Protein AF-A0A2N0QRQ6-F1 (afdb_monomer_lite)

Sequence (180 aa):
KDDFPVFESTAIAIYLCENYDPEEKLLPKNDPKLRSQVIQWVIFEASGIGPAQGQSNFYCRFNSEKIPFAINKCANEIKRLYGVLNKSLEGKEYLVGNKFTLADAMSYPMVRGHFFSGVESIDEFPNLKAWIERIDARPATQKGLNVPVPDKMKEYRENPEKLEEFEKLMQSYFKDRLKI

InterPro domains:
  IPR004046 Glutathione S-transferase, C-terminal [PF00043] (73-139)
  IPR010987 Glutathione S-transferase, C-terminal-like [PS50405] (31-156)
  IPR036282 Glutathione S-transferase, C-terminal domain superfamily [SSF47616] (15-147)
  IPR040079 Glutathione transferase family [SFLDS00019] (2-138)

pLDDT: mean 94.55, std 5.72, range [53.5, 98.69]

Organism: NCBI:txid588596

Structure (mmCIF, N/CA/C/O backbone):
data_AF-A0A2N0QRQ6-F1
#
_entry.id   AF-A0A2N0QRQ6-F1
#
loop_
_atom_site.group_PDB
_atom_site.id
_atom_site.type_symbol
_atom_site.label_atom_id
_atom_site.label_alt_id
_atom_site.label_comp_id
_atom_site.label_asym_id
_atom_site.label_entity_id
_atom_site.label_seq_id
_atom_site.pdbx_PDB_ins_code
_atom_site.Cartn_x
_atom_site.Cartn_y
_atom_site.Cartn_z
_atom_site.occupancy
_atom_site.B_iso_or_equiv
_atom_site.auth_seq_id
_atom_site.auth_comp_id
_atom_site.auth_asym_id
_atom_site.auth_atom_id
_atom_site.pdbx_PDB_model_num
ATOM 1 N N . LYS A 1 1 ? -31.622 -3.097 1.507 1.00 53.50 1 LYS A N 1
ATOM 2 C CA . LYS A 1 1 ? -30.323 -3.071 0.800 1.00 53.50 1 LYS A CA 1
ATOM 3 C C . LYS A 1 1 ? -30.498 -2.006 -0.252 1.00 53.50 1 LYS A C 1
ATOM 5 O O . LYS A 1 1 ? -31.227 -2.260 -1.198 1.00 53.50 1 LYS A O 1
ATOM 10 N N . ASP A 1 2 ? -29.973 -0.820 0.005 1.00 76.50 2 ASP A N 1
ATOM 11 C CA . ASP A 1 2 ? -30.012 0.263 -0.969 1.00 76.50 2 ASP A CA 1
ATOM 12 C C . ASP A 1 2 ? -28.854 0.046 -1.944 1.00 76.50 2 ASP A C 1
ATOM 14 O O . ASP A 1 2 ? -27.766 -0.359 -1.520 1.00 76.50 2 ASP A O 1
ATOM 18 N N . ASP A 1 3 ? -29.090 0.272 -3.235 1.00 86.62 3 ASP A N 1
ATOM 19 C CA . ASP A 1 3 ? -28.066 0.204 -4.281 1.00 86.62 3 ASP A CA 1
ATOM 20 C C . ASP A 1 3 ? -27.135 1.424 -4.170 1.00 86.62 3 ASP A C 1
ATOM 22 O O . ASP A 1 3 ? -27.133 2.304 -5.026 1.00 86.62 3 ASP A O 1
ATOM 26 N N . PHE A 1 4 ? -26.382 1.520 -3.069 1.00 93.44 4 PHE A N 1
ATOM 27 C CA . PHE A 1 4 ? -25.436 2.604 -2.811 1.00 93.44 4 PHE A CA 1
ATOM 28 C C . PHE A 1 4 ? -24.054 2.255 -3.391 1.00 93.44 4 PHE A C 1
ATOM 30 O O . PHE A 1 4 ? -23.344 1.425 -2.812 1.00 93.44 4 PHE A O 1
ATOM 37 N N . PRO A 1 5 ? -23.646 2.850 -4.528 1.00 94.88 5 PRO A N 1
ATOM 38 C CA . PRO A 1 5 ? -22.330 2.604 -5.100 1.00 94.88 5 PRO A CA 1
ATOM 39 C C . PRO A 1 5 ? -21.240 3.320 -4.296 1.00 94.88 5 PRO A C 1
ATOM 41 O O . PRO A 1 5 ? -21.349 4.509 -3.998 1.00 94.88 5 PRO A O 1
ATOM 44 N N . VAL A 1 6 ? -20.145 2.610 -4.014 1.00 96.56 6 VAL A N 1
ATOM 45 C CA . VAL A 1 6 ? -18.931 3.170 -3.401 1.00 96.56 6 VAL A CA 1
ATOM 46 C C . VAL A 1 6 ? -17.757 2.921 -4.343 1.00 96.56 6 VAL A C 1
ATOM 48 O O . VAL A 1 6 ? -17.533 1.791 -4.773 1.00 96.56 6 VAL A O 1
ATOM 51 N N . PHE A 1 7 ? -17.020 3.977 -4.675 1.00 97.31 7 PHE A N 1
ATOM 52 C CA . PHE A 1 7 ? -15.819 3.944 -5.515 1.00 97.31 7 PHE A CA 1
ATOM 53 C C . PHE A 1 7 ? -14.659 4.621 -4.774 1.00 97.31 7 PHE A C 1
ATOM 55 O O . PHE A 1 7 ? -14.904 5.248 -3.750 1.00 97.31 7 PHE A O 1
ATOM 62 N N . GLU A 1 8 ? -13.434 4.499 -5.297 1.00 97.00 8 GLU A N 1
ATOM 63 C CA . GLU A 1 8 ? -12.152 4.753 -4.606 1.00 97.00 8 GLU A CA 1
ATOM 64 C C . GLU A 1 8 ? -11.815 3.702 -3.543 1.00 97.00 8 GLU A C 1
ATOM 66 O O . GLU A 1 8 ? -12.599 3.436 -2.632 1.00 97.00 8 GLU A O 1
ATOM 71 N N . SER A 1 9 ? -10.618 3.114 -3.633 1.00 95.81 9 SER A N 1
ATOM 72 C CA . SER A 1 9 ? -10.169 2.041 -2.730 1.00 95.81 9 SER A CA 1
ATOM 73 C C . SER A 1 9 ? -10.240 2.468 -1.262 1.00 95.81 9 SER A C 1
ATOM 75 O O . SER A 1 9 ? -10.778 1.740 -0.428 1.0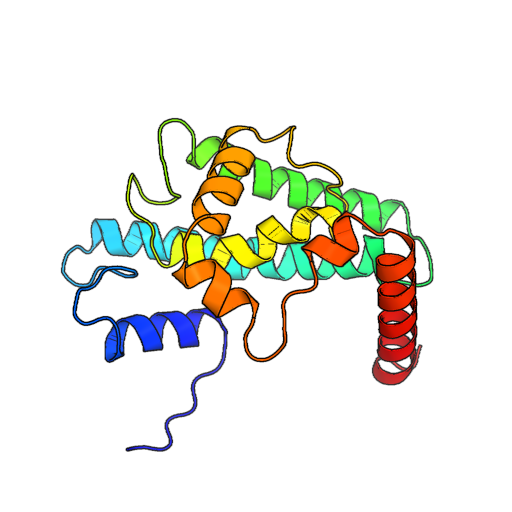0 95.81 9 SER A O 1
ATOM 77 N N . THR A 1 10 ? -9.785 3.685 -0.963 1.00 96.50 10 THR A N 1
ATOM 78 C CA . THR A 1 10 ? -9.834 4.285 0.374 1.00 96.50 10 THR A CA 1
ATOM 79 C C . THR A 1 10 ? -11.261 4.467 0.883 1.00 96.50 10 THR A C 1
ATOM 81 O O . THR A 1 10 ? -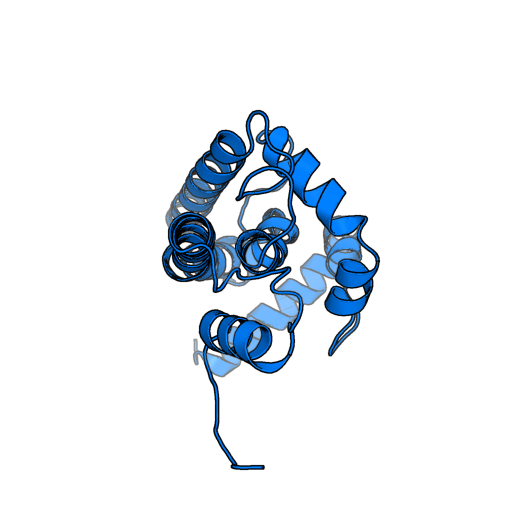11.553 4.115 2.025 1.00 96.50 10 THR A O 1
ATOM 84 N N . ALA A 1 11 ? -12.172 4.984 0.056 1.00 97.75 11 ALA A N 1
ATOM 85 C CA . ALA A 1 11 ? -13.555 5.196 0.473 1.00 97.75 11 ALA A CA 1
ATOM 86 C C . ALA A 1 11 ? -14.298 3.865 0.655 1.00 97.75 11 ALA A C 1
ATOM 88 O O . ALA A 1 11 ? -15.022 3.706 1.638 1.00 97.75 11 ALA A O 1
ATOM 89 N N . ILE A 1 12 ? -14.056 2.880 -0.218 1.00 97.88 12 ILE A N 1
ATOM 90 C CA . ILE A 1 12 ? -14.550 1.506 -0.054 1.00 97.88 12 ILE A CA 1
ATOM 91 C C . ILE A 1 12 ? -14.047 0.920 1.267 1.00 97.88 12 ILE A C 1
ATOM 93 O O . ILE A 1 12 ? -14.837 0.378 2.037 1.00 97.88 12 ILE A O 1
ATOM 97 N N . ALA A 1 13 ? -12.755 1.042 1.567 1.00 97.44 13 ALA A N 1
ATOM 98 C CA . ALA A 1 13 ? -12.185 0.455 2.772 1.00 97.44 13 ALA A CA 1
ATOM 99 C C . ALA A 1 13 ? -12.693 1.134 4.057 1.00 97.44 13 ALA A C 1
ATOM 101 O O . ALA A 1 13 ? -13.001 0.443 5.030 1.00 97.44 13 ALA A O 1
ATOM 102 N N . ILE A 1 14 ? -12.868 2.462 4.050 1.00 97.38 14 ILE A N 1
ATOM 103 C CA . ILE A 1 14 ? -13.522 3.193 5.148 1.00 97.38 14 ILE A CA 1
ATOM 104 C C . ILE A 1 14 ? -14.974 2.733 5.302 1.00 97.38 14 ILE A C 1
ATOM 106 O O . ILE A 1 14 ? -15.379 2.391 6.412 1.00 97.38 14 ILE A O 1
ATOM 110 N N . TYR A 1 15 ? -15.736 2.644 4.208 1.00 96.81 15 TYR A N 1
ATOM 111 C CA . TYR A 1 15 ? -17.117 2.160 4.231 1.00 96.81 15 TYR A CA 1
ATOM 112 C C . TYR A 1 15 ? -17.210 0.744 4.813 1.00 96.81 15 TYR A C 1
ATOM 114 O O . TYR A 1 15 ? -18.082 0.462 5.638 1.00 96.81 15 TYR A O 1
ATOM 122 N N . LEU A 1 16 ? -16.283 -0.142 4.435 1.00 96.69 16 LEU A N 1
ATOM 123 C CA . LEU A 1 16 ? -16.210 -1.493 4.979 1.00 96.69 16 LEU A CA 1
ATOM 124 C C . LEU A 1 16 ? -15.916 -1.490 6.481 1.00 96.69 16 LEU A C 1
ATOM 126 O O . LEU A 1 16 ? -16.590 -2.202 7.221 1.00 96.69 16 LEU A O 1
ATOM 130 N N . CYS A 1 17 ? -14.981 -0.661 6.950 1.00 97.19 17 CYS A N 1
ATOM 131 C CA . CYS A 1 17 ? -14.720 -0.522 8.384 1.00 97.19 17 CYS A CA 1
ATOM 132 C C . CYS A 1 17 ? -15.952 0.015 9.130 1.00 97.19 17 CYS A C 1
ATOM 134 O O . CYS A 1 17 ? -16.288 -0.442 10.219 1.00 97.19 17 CYS A O 1
ATOM 136 N N . GLU A 1 18 ? -16.665 0.976 8.546 1.00 95.00 18 GLU A N 1
ATOM 137 C CA . GLU A 1 18 ? -17.810 1.599 9.205 1.00 95.00 18 GLU A CA 1
ATOM 138 C C . GLU A 1 18 ? -19.021 0.673 9.322 1.00 95.00 18 GLU A C 1
ATOM 140 O O . GLU A 1 18 ? -19.754 0.786 10.308 1.00 95.00 18 GLU A O 1
ATOM 145 N N . ASN A 1 19 ? -19.194 -0.258 8.383 1.00 94.88 19 ASN A N 1
ATOM 146 C CA . ASN A 1 19 ? -20.382 -1.109 8.298 1.00 94.88 19 ASN A CA 1
ATOM 147 C C . ASN A 1 19 ? -20.135 -2.579 8.675 1.00 94.88 19 ASN A C 1
ATOM 149 O O . ASN A 1 19 ? -21.082 -3.270 9.045 1.00 94.88 19 ASN A O 1
ATOM 153 N N . TYR A 1 20 ? -18.893 -3.067 8.586 1.00 95.12 20 TYR A N 1
ATOM 154 C CA . TYR A 1 20 ? -18.573 -4.497 8.703 1.00 95.12 20 TYR A CA 1
ATOM 155 C C . TYR A 1 20 ? -17.396 -4.812 9.643 1.00 95.12 20 TYR A C 1
ATOM 157 O O . TYR A 1 20 ? -17.059 -5.984 9.802 1.00 95.12 20 TYR A O 1
ATOM 165 N N . ASP A 1 21 ? -16.805 -3.813 10.307 1.00 94.44 21 ASP A N 1
ATOM 166 C CA . ASP A 1 21 ? -15.828 -3.995 11.395 1.00 94.44 21 ASP A CA 1
ATOM 167 C C . ASP A 1 21 ? -16.421 -3.511 12.735 1.00 94.44 21 ASP A C 1
ATOM 169 O O . ASP A 1 21 ? -16.059 -2.443 13.235 1.00 94.44 21 ASP A O 1
ATOM 173 N N . PRO A 1 22 ? -17.377 -4.257 13.328 1.00 93.94 22 PRO A N 1
ATOM 174 C CA . PRO A 1 22 ? -18.059 -3.839 14.557 1.00 93.94 22 PRO A CA 1
ATOM 175 C C . PRO A 1 22 ? -17.126 -3.768 15.774 1.00 93.94 22 PRO A C 1
ATOM 177 O O . PRO A 1 22 ? -17.467 -3.134 16.767 1.00 93.94 22 PRO A O 1
ATOM 180 N N . GLU A 1 23 ? -15.962 -4.417 15.707 1.00 93.62 23 GLU A N 1
ATOM 181 C CA . GLU A 1 23 ? -14.942 -4.386 16.758 1.00 93.62 23 GLU A CA 1
ATOM 182 C C . GLU A 1 23 ? -13.983 -3.191 16.619 1.00 93.62 23 GLU A C 1
ATOM 184 O O . GLU A 1 23 ? -13.088 -3.033 17.449 1.00 93.62 23 GLU A O 1
ATOM 189 N N . GLU A 1 24 ? -14.153 -2.361 15.581 1.00 93.94 24 GLU A N 1
ATOM 190 C CA . GLU A 1 24 ? -13.341 -1.168 15.309 1.00 93.94 24 GLU A CA 1
ATOM 191 C C . GLU A 1 24 ? -11.828 -1.464 15.271 1.00 93.94 24 GLU A C 1
ATOM 193 O O . GLU A 1 24 ? -10.997 -0.648 15.687 1.00 93.94 24 GLU A O 1
ATOM 198 N N . LYS A 1 25 ? -11.454 -2.653 14.778 1.00 93.31 25 LYS A N 1
ATOM 199 C CA . LYS A 1 25 ? -10.065 -3.133 14.738 1.00 93.31 25 LYS A CA 1
ATOM 200 C C . LYS A 1 25 ? -9.207 -2.331 13.769 1.00 93.31 25 LYS A C 1
ATOM 202 O O . LYS A 1 25 ? -8.030 -2.107 14.048 1.00 93.31 25 LYS A O 1
ATOM 207 N N . LEU A 1 26 ? -9.768 -1.941 12.627 1.00 96.88 26 LEU A N 1
ATOM 208 C CA . LEU A 1 26 ? -9.029 -1.313 11.533 1.00 96.88 26 LEU A CA 1
ATOM 209 C C . LEU A 1 26 ? -9.149 0.210 11.533 1.00 96.88 26 LEU A C 1
ATOM 211 O O . LEU A 1 26 ? -8.186 0.893 11.182 1.00 96.88 26 LEU A O 1
ATOM 215 N N . LEU A 1 27 ? -10.301 0.745 11.935 1.00 97.00 27 LEU A N 1
ATOM 216 C CA . LEU A 1 27 ? -10.549 2.183 11.984 1.00 97.00 27 LEU A CA 1
ATOM 217 C C . LEU A 1 27 ? -11.376 2.542 13.232 1.00 97.00 27 LEU A C 1
ATOM 219 O O . LEU A 1 27 ? -12.607 2.479 13.187 1.00 97.00 27 LEU A O 1
ATOM 223 N N . PRO A 1 28 ? -10.718 2.956 14.331 1.00 94.12 28 PRO A N 1
ATOM 224 C CA . PRO A 1 28 ? -11.389 3.354 15.567 1.00 94.12 28 PRO A CA 1
ATOM 225 C C . PRO A 1 28 ? -12.418 4.466 15.335 1.00 94.12 28 PRO A C 1
ATOM 227 O O . PRO A 1 28 ? -12.150 5.423 14.599 1.00 94.12 28 PRO A O 1
ATOM 230 N N . LYS A 1 29 ? -13.599 4.369 15.954 1.00 90.38 29 LYS A N 1
ATOM 231 C CA . LYS A 1 29 ? -14.633 5.422 15.891 1.00 90.38 29 LYS A CA 1
ATOM 232 C C . LYS A 1 29 ? -14.672 6.238 17.176 1.00 90.38 29 LYS A C 1
ATOM 234 O O . LYS A 1 29 ? -14.785 7.459 17.115 1.00 90.38 29 LYS A O 1
ATOM 239 N N . ASN A 1 30 ? -14.507 5.576 18.320 1.00 90.19 30 ASN A N 1
ATOM 240 C CA . ASN A 1 30 ? -14.653 6.198 19.641 1.00 90.19 30 ASN A CA 1
ATOM 241 C C . ASN A 1 30 ? -13.361 6.826 20.203 1.00 90.19 30 ASN A C 1
ATOM 243 O O . ASN A 1 30 ? -13.368 7.360 21.308 1.00 90.19 30 ASN A O 1
ATOM 247 N N . ASP A 1 31 ? -12.265 6.812 19.438 1.00 94.31 31 ASP A N 1
ATOM 248 C CA . ASP A 1 31 ? -11.026 7.539 19.744 1.00 94.31 31 ASP A CA 1
ATOM 249 C C . ASP A 1 31 ? -10.669 8.478 18.575 1.00 94.31 31 ASP A C 1
ATOM 251 O O . ASP A 1 31 ? -10.041 8.050 17.599 1.00 94.31 31 ASP A O 1
ATOM 255 N N . PRO A 1 32 ? -11.052 9.768 18.643 1.00 95.25 32 PRO A N 1
ATOM 256 C CA . PRO A 1 32 ? -10.824 10.715 17.553 1.00 95.25 32 PRO A CA 1
ATOM 257 C C . PRO A 1 32 ? -9.345 10.944 17.219 1.00 95.25 32 PRO A C 1
ATOM 259 O O . PRO A 1 32 ? -9.009 11.214 16.063 1.00 95.25 32 PRO A O 1
ATOM 262 N N . LYS A 1 33 ? -8.444 10.843 18.207 1.00 96.88 33 LYS A N 1
ATOM 263 C CA . LYS A 1 33 ? -7.007 11.064 17.987 1.00 96.88 33 LYS A CA 1
ATOM 264 C C . LYS A 1 33 ? -6.403 9.881 17.249 1.00 96.88 33 LYS A C 1
ATOM 266 O O . LYS A 1 33 ? -5.721 10.081 16.244 1.00 96.88 33 LYS A O 1
ATOM 271 N N . LEU A 1 34 ? -6.704 8.667 17.702 1.00 95.94 34 LEU A N 1
ATOM 272 C CA . LEU A 1 34 ? -6.241 7.450 17.048 1.00 95.94 34 LEU A CA 1
ATOM 273 C C . LEU A 1 34 ? -6.838 7.315 15.641 1.00 95.94 34 LEU A C 1
ATOM 275 O O . LEU A 1 34 ? -6.116 7.017 14.689 1.00 95.94 34 LEU A O 1
ATOM 279 N N . ARG A 1 35 ? -8.129 7.633 15.478 1.00 97.19 35 ARG A N 1
ATOM 280 C CA . ARG A 1 35 ? -8.785 7.692 14.164 1.00 97.19 35 ARG A CA 1
ATOM 281 C C . A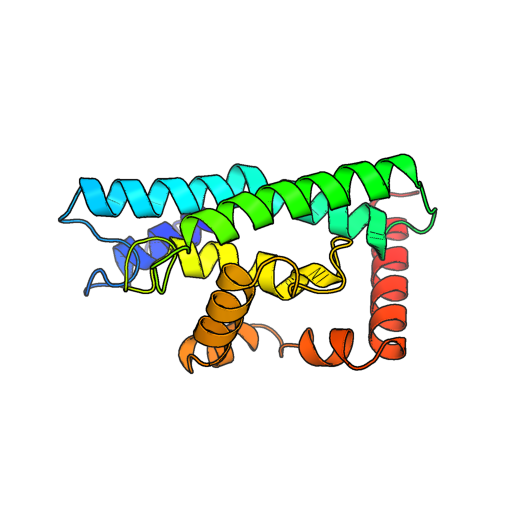RG A 1 35 ? -8.069 8.657 13.222 1.00 97.19 35 ARG A C 1
ATOM 283 O O . ARG A 1 35 ? -7.789 8.298 12.082 1.00 97.19 35 ARG A O 1
ATOM 290 N N . SER A 1 36 ? -7.742 9.859 13.700 1.00 97.94 36 SER A N 1
ATOM 291 C CA . SER A 1 36 ? -7.005 10.850 12.910 1.00 97.94 36 SER A CA 1
ATOM 292 C C . SER A 1 36 ? -5.638 10.325 12.466 1.00 97.94 36 SER A C 1
ATOM 294 O O . SER A 1 36 ? -5.275 10.497 11.306 1.00 97.94 36 SER A O 1
ATOM 296 N N . GLN A 1 37 ? -4.898 9.632 13.338 1.00 97.94 37 GLN A N 1
ATOM 297 C CA . GLN A 1 37 ? -3.608 9.034 12.975 1.00 97.94 37 GLN A CA 1
ATOM 298 C C . GLN A 1 37 ? -3.743 7.980 11.869 1.00 97.94 37 GLN A C 1
ATOM 300 O O . GLN A 1 37 ? -2.944 7.980 10.935 1.00 97.94 37 GLN A O 1
ATOM 305 N N . VAL A 1 38 ? -4.763 7.116 11.933 1.00 98.38 38 VAL A N 1
ATOM 306 C CA . VAL A 1 38 ? -5.036 6.133 10.869 1.00 98.38 38 VAL A CA 1
ATOM 307 C C . VAL A 1 38 ? -5.378 6.841 9.558 1.00 98.38 38 VAL A C 1
ATOM 309 O O . VAL A 1 38 ? -4.782 6.539 8.526 1.00 98.38 38 VAL A O 1
ATOM 312 N N . ILE A 1 39 ? -6.282 7.825 9.595 1.00 98.25 39 ILE A N 1
ATOM 313 C CA . ILE A 1 39 ? -6.711 8.571 8.402 1.00 98.25 39 ILE A CA 1
ATOM 314 C C . ILE A 1 39 ? -5.542 9.318 7.749 1.00 98.25 39 ILE A C 1
ATOM 316 O O . ILE A 1 39 ? -5.451 9.332 6.526 1.00 98.25 39 ILE A O 1
ATOM 320 N N . GLN A 1 40 ? -4.624 9.897 8.527 1.00 98.31 40 GLN A N 1
ATOM 321 C CA . GLN A 1 40 ? -3.437 10.571 7.987 1.00 98.31 40 GLN A CA 1
ATOM 322 C C . GLN A 1 40 ? -2.600 9.637 7.105 1.00 98.31 40 GLN A C 1
ATOM 324 O O . GLN A 1 40 ? -2.212 10.025 6.005 1.00 98.31 40 GLN A O 1
ATOM 329 N N . TRP A 1 41 ? -2.362 8.400 7.547 1.00 98.50 41 TRP A N 1
ATOM 330 C CA . TRP A 1 41 ? -1.616 7.414 6.761 1.00 98.50 41 TRP A CA 1
ATOM 331 C C . TRP A 1 41 ? -2.400 6.888 5.562 1.00 98.50 41 TRP A C 1
ATOM 333 O O . TRP A 1 41 ? -1.820 6.696 4.499 1.00 98.50 41 TRP A O 1
ATOM 343 N N . VAL A 1 42 ? -3.712 6.701 5.707 1.00 98.50 42 VAL A N 1
ATOM 344 C CA . VAL A 1 42 ? -4.585 6.321 4.587 1.00 98.50 42 VAL A CA 1
ATOM 345 C C . VAL A 1 42 ? -4.568 7.397 3.495 1.00 98.50 42 VAL A C 1
ATOM 347 O O . VAL A 1 42 ? -4.445 7.079 2.318 1.00 98.50 42 VAL A O 1
ATOM 350 N N . ILE A 1 43 ? -4.618 8.678 3.869 1.00 98.12 43 ILE A N 1
ATOM 351 C CA . ILE A 1 43 ? -4.500 9.786 2.914 1.00 98.12 43 ILE A CA 1
ATOM 352 C C . ILE A 1 43 ? -3.083 9.852 2.334 1.00 98.12 43 ILE A C 1
ATOM 354 O O . ILE A 1 43 ? -2.941 10.058 1.135 1.00 98.12 43 ILE A O 1
ATOM 358 N N . PHE A 1 44 ? -2.038 9.637 3.139 1.00 98.25 44 PHE A N 1
ATOM 359 C CA . PHE A 1 44 ? -0.654 9.584 2.652 1.00 98.25 44 PHE A CA 1
ATOM 360 C C . PHE A 1 44 ? -0.451 8.508 1.575 1.00 98.25 44 PHE A C 1
ATOM 362 O O . PHE A 1 44 ? 0.259 8.739 0.594 1.00 98.25 44 PHE A O 1
ATOM 369 N N . GLU A 1 45 ? -1.092 7.350 1.731 1.00 97.88 45 GLU A N 1
ATOM 370 C CA . GLU A 1 45 ? -1.132 6.315 0.702 1.00 97.88 45 GLU A CA 1
ATOM 371 C C . GLU A 1 45 ? -1.884 6.816 -0.537 1.00 97.88 45 GLU A C 1
ATOM 373 O O . GLU A 1 45 ? -1.280 6.925 -1.606 1.00 97.88 45 GLU A O 1
ATOM 378 N N . ALA A 1 46 ? -3.141 7.232 -0.373 1.00 97.69 46 ALA A N 1
ATOM 379 C CA . ALA A 1 46 ? -4.026 7.587 -1.479 1.00 97.69 46 ALA A CA 1
ATOM 380 C C . ALA A 1 46 ? -3.542 8.791 -2.309 1.00 97.69 46 ALA A C 1
ATOM 382 O O . ALA A 1 46 ? -3.732 8.826 -3.523 1.00 97.69 46 ALA A O 1
ATOM 383 N N . SER A 1 47 ? -2.916 9.791 -1.679 1.00 96.56 47 SER A N 1
ATOM 384 C CA . SER A 1 47 ? -2.432 11.003 -2.357 1.00 96.56 47 SER A CA 1
ATOM 385 C C . SER A 1 47 ? -0.939 10.978 -2.680 1.00 96.56 47 SER A C 1
ATOM 387 O O . SER A 1 47 ? -0.462 11.848 -3.406 1.00 96.56 47 SER A O 1
ATOM 389 N N . GLY A 1 48 ? -0.183 10.051 -2.090 1.00 95.75 48 GLY A N 1
ATOM 390 C CA . GLY A 1 48 ? 1.274 10.000 -2.180 1.00 95.75 48 GLY A CA 1
ATOM 391 C C . GLY A 1 48 ? 1.748 8.718 -2.843 1.00 95.75 48 GLY A C 1
ATOM 392 O O . GLY A 1 48 ? 2.099 8.723 -4.022 1.00 95.75 48 GLY A O 1
ATOM 393 N N . ILE A 1 49 ? 1.760 7.623 -2.079 1.00 96.31 49 ILE A N 1
ATOM 394 C CA . ILE A 1 49 ? 2.304 6.331 -2.527 1.00 96.31 49 ILE A CA 1
ATOM 395 C C . ILE A 1 49 ? 1.556 5.818 -3.757 1.00 96.31 49 ILE A C 1
ATOM 397 O O . ILE A 1 49 ? 2.200 5.549 -4.768 1.00 96.31 49 ILE A O 1
ATOM 401 N N . GLY A 1 50 ? 0.227 5.720 -3.695 1.00 95.69 50 GLY A N 1
ATOM 402 C CA . GLY A 1 50 ? -0.615 5.182 -4.763 1.00 95.69 50 GLY A CA 1
ATOM 403 C C . GLY A 1 50 ? -0.311 5.812 -6.130 1.00 95.69 50 GLY A C 1
ATOM 404 O O . GLY A 1 50 ? 0.176 5.123 -7.036 1.00 95.69 50 GLY A O 1
ATOM 405 N N . PRO A 1 51 ? -0.517 7.135 -6.284 1.00 95.94 51 PRO A N 1
ATOM 406 C CA . PRO A 1 51 ? -0.269 7.835 -7.542 1.00 95.94 51 PRO A CA 1
ATOM 407 C C . PRO A 1 51 ? 1.200 7.808 -7.978 1.00 95.94 51 PRO A C 1
ATOM 409 O O . PRO A 1 51 ? 1.487 7.529 -9.146 1.00 95.94 51 PRO A O 1
ATOM 412 N N . ALA A 1 52 ? 2.142 8.064 -7.063 1.00 96.44 52 ALA A N 1
ATOM 413 C CA . ALA A 1 52 ? 3.564 8.095 -7.403 1.00 96.44 52 ALA A CA 1
ATOM 414 C C . ALA A 1 52 ? 4.055 6.722 -7.877 1.00 96.44 52 ALA A C 1
ATOM 416 O O . ALA A 1 52 ? 4.828 6.621 -8.834 1.00 96.44 52 ALA A O 1
ATOM 417 N N . GLN A 1 53 ? 3.593 5.651 -7.232 1.00 96.50 53 GLN A N 1
ATOM 418 C CA . GLN A 1 53 ? 4.051 4.302 -7.527 1.00 96.50 53 GLN A CA 1
ATOM 419 C C . GLN A 1 53 ? 3.425 3.766 -8.808 1.00 96.50 53 GLN A C 1
ATOM 421 O O . GLN A 1 53 ? 4.111 3.084 -9.564 1.00 96.50 53 GLN A O 1
ATOM 426 N N . GLY A 1 54 ? 2.187 4.155 -9.126 1.00 95.06 54 GLY A N 1
ATOM 427 C CA . GLY A 1 54 ? 1.600 3.916 -10.445 1.00 95.06 54 GLY A CA 1
ATOM 428 C C . GLY A 1 54 ? 2.452 4.504 -11.577 1.00 95.06 54 GLY A C 1
ATOM 429 O O . GLY A 1 54 ? 2.758 3.804 -12.544 1.00 95.06 54 GLY A O 1
ATOM 430 N N . GLN A 1 55 ? 2.913 5.752 -11.426 1.00 94.75 55 GLN A N 1
ATOM 431 C CA . GLN A 1 55 ? 3.822 6.387 -12.391 1.00 94.75 55 GLN A CA 1
ATOM 432 C C . GLN A 1 55 ? 5.171 5.663 -12.463 1.00 94.75 55 GLN A C 1
ATOM 434 O O . GLN A 1 55 ? 5.677 5.393 -13.552 1.00 94.75 55 GLN A O 1
ATOM 439 N N . SER A 1 56 ? 5.739 5.303 -11.310 1.00 96.31 56 SER A N 1
ATOM 440 C CA . SER A 1 56 ? 7.012 4.582 -11.256 1.00 96.31 56 SER A CA 1
ATOM 441 C C . SER A 1 56 ? 6.925 3.211 -11.926 1.00 96.31 56 SER A C 1
ATOM 443 O O . SER A 1 56 ? 7.767 2.885 -12.757 1.00 96.31 56 SER A O 1
ATOM 445 N N . ASN A 1 57 ? 5.869 2.440 -11.662 1.00 95.25 57 ASN A N 1
ATOM 446 C CA . ASN A 1 57 ? 5.624 1.157 -12.321 1.00 95.25 57 ASN A CA 1
ATOM 447 C C . ASN A 1 57 ? 5.528 1.319 -13.841 1.00 95.25 57 ASN A C 1
ATOM 449 O O . ASN A 1 57 ? 6.126 0.543 -14.586 1.00 95.25 57 ASN A O 1
ATOM 453 N N . PHE A 1 58 ? 4.819 2.352 -14.305 1.00 94.31 58 PHE A N 1
ATOM 454 C CA . PHE A 1 58 ? 4.714 2.633 -15.730 1.00 94.31 58 PHE A CA 1
ATOM 455 C C . PHE A 1 58 ? 6.088 2.893 -16.357 1.00 94.31 58 PHE A C 1
ATOM 457 O O . PHE A 1 58 ? 6.487 2.157 -17.254 1.00 94.31 58 PHE A O 1
ATOM 464 N N . TYR A 1 59 ? 6.854 3.868 -15.867 1.00 94.38 59 TYR A N 1
ATOM 465 C CA . TYR A 1 59 ? 8.139 4.213 -16.487 1.00 94.38 59 TYR A CA 1
ATOM 466 C C . TYR A 1 59 ? 9.216 3.137 -16.312 1.00 94.38 59 TYR A C 1
ATOM 468 O O . TYR A 1 59 ? 9.996 2.898 -17.235 1.00 94.38 59 TYR A O 1
ATOM 476 N N . CYS A 1 60 ? 9.268 2.472 -15.158 1.00 92.81 60 CYS A N 1
ATOM 477 C CA . CYS A 1 60 ? 10.273 1.446 -14.887 1.00 92.81 60 CYS A CA 1
ATOM 478 C C . CYS A 1 60 ? 10.020 0.171 -15.706 1.00 92.81 60 CYS A C 1
ATOM 480 O O . CYS A 1 60 ? 10.963 -0.411 -16.250 1.00 92.81 60 CYS A O 1
ATOM 482 N N . ARG A 1 61 ? 8.756 -0.255 -15.825 1.00 90.69 61 ARG A N 1
ATOM 483 C CA . ARG A 1 61 ? 8.398 -1.600 -16.306 1.00 90.69 61 ARG A CA 1
ATOM 484 C C . ARG A 1 61 ? 7.584 -1.570 -17.595 1.00 90.69 61 ARG A C 1
ATOM 486 O O . ARG A 1 61 ? 7.951 -2.218 -18.571 1.00 90.69 61 ARG A O 1
ATOM 493 N N . PHE A 1 62 ? 6.500 -0.803 -17.618 1.00 90.81 62 PHE A N 1
ATOM 494 C CA . PHE A 1 62 ? 5.480 -0.938 -18.663 1.00 90.81 62 PHE A CA 1
ATOM 495 C C . PHE A 1 62 ? 5.664 -0.022 -19.872 1.00 90.81 62 PHE A C 1
ATOM 497 O O . PHE A 1 62 ? 5.074 -0.289 -20.913 1.00 90.81 62 PHE A O 1
ATOM 504 N N . ASN A 1 63 ? 6.477 1.029 -19.775 1.00 90.06 63 ASN A N 1
ATOM 505 C CA . ASN A 1 63 ? 6.821 1.844 -20.930 1.00 90.06 63 ASN A CA 1
ATOM 506 C C . ASN A 1 63 ? 7.835 1.089 -21.796 1.00 90.06 63 ASN A C 1
ATOM 508 O O . ASN A 1 63 ? 8.897 0.683 -21.311 1.00 90.06 63 ASN A O 1
ATOM 512 N N . SER A 1 64 ? 7.506 0.907 -23.076 1.00 86.88 64 SER A N 1
ATOM 513 C CA . SER A 1 64 ? 8.375 0.212 -24.032 1.00 86.88 64 SER A CA 1
ATOM 514 C C . SER A 1 64 ? 9.664 0.989 -24.297 1.00 86.88 64 SER A C 1
ATOM 516 O O . SER A 1 64 ? 10.722 0.395 -24.487 1.00 86.88 64 SER A O 1
ATOM 518 N N . GLU A 1 65 ? 9.593 2.322 -24.272 1.00 90.81 65 GLU A N 1
ATOM 519 C CA . GLU A 1 65 ? 10.761 3.193 -24.352 1.00 90.81 65 GLU A CA 1
ATOM 520 C C . GLU A 1 65 ? 11.338 3.451 -22.954 1.00 90.81 65 GLU A C 1
ATOM 522 O O . GLU A 1 65 ? 10.639 3.867 -22.027 1.00 90.81 65 GLU A O 1
ATOM 527 N N . LYS A 1 66 ? 12.643 3.242 -22.776 1.00 92.25 66 LYS A N 1
ATOM 528 C CA . LYS A 1 66 ? 13.302 3.585 -21.515 1.00 92.25 66 LYS A CA 1
ATOM 529 C C . LYS A 1 66 ? 13.672 5.063 -21.523 1.00 92.25 66 LYS A C 1
ATOM 531 O O . LYS A 1 66 ? 14.485 5.496 -22.330 1.00 92.25 66 LYS A O 1
ATOM 536 N N . ILE A 1 67 ? 13.099 5.817 -20.583 1.00 95.88 67 ILE A N 1
ATOM 537 C CA . ILE A 1 67 ? 13.347 7.252 -20.393 1.00 95.88 67 ILE A CA 1
ATOM 538 C C . ILE A 1 67 ? 14.101 7.425 -19.064 1.00 95.88 67 ILE A C 1
ATOM 540 O O . ILE A 1 67 ? 13.457 7.528 -18.015 1.00 95.88 67 ILE A O 1
ATOM 544 N N . PRO A 1 68 ? 15.453 7.454 -19.059 1.00 96.31 68 PRO A N 1
ATOM 545 C CA . PRO A 1 68 ? 16.241 7.399 -17.824 1.00 96.31 68 PRO A CA 1
ATOM 546 C C . PRO A 1 68 ? 15.891 8.497 -16.817 1.00 96.31 68 PRO A C 1
ATOM 548 O O . PRO A 1 68 ? 15.815 8.240 -15.621 1.00 96.31 68 PRO A O 1
ATOM 551 N N . PHE A 1 69 ? 15.618 9.716 -17.292 1.00 96.62 69 PHE A N 1
ATOM 552 C CA . PHE A 1 69 ? 15.204 10.821 -16.427 1.00 96.62 69 PHE A CA 1
ATOM 553 C C . PHE A 1 69 ? 13.884 10.532 -15.695 1.00 96.62 69 PHE A C 1
ATOM 555 O O . PHE A 1 69 ? 13.800 10.748 -14.487 1.00 96.62 69 PHE A O 1
ATOM 562 N N . ALA A 1 70 ? 12.869 10.026 -16.403 1.00 95.69 70 ALA A N 1
ATOM 563 C CA . ALA A 1 70 ? 11.565 9.720 -15.817 1.00 95.69 70 ALA A CA 1
ATOM 564 C C . ALA A 1 70 ? 11.664 8.556 -14.824 1.00 95.69 70 ALA A C 1
ATOM 566 O O . ALA A 1 70 ? 11.172 8.670 -13.704 1.00 95.69 70 ALA A O 1
ATOM 567 N N . ILE A 1 71 ? 12.382 7.493 -15.201 1.00 95.75 71 ILE A N 1
ATOM 568 C CA . ILE A 1 71 ? 12.665 6.340 -14.336 1.00 95.75 71 ILE A CA 1
ATOM 569 C C . ILE A 1 71 ? 13.338 6.802 -13.040 1.00 95.75 71 ILE A C 1
ATOM 571 O O . ILE A 1 71 ? 12.820 6.546 -11.956 1.00 95.75 71 ILE A O 1
ATOM 575 N N . ASN A 1 72 ? 14.441 7.550 -13.142 1.00 96.06 72 ASN A N 1
ATOM 576 C CA . ASN A 1 72 ? 15.182 8.026 -11.973 1.00 96.06 72 ASN A CA 1
ATOM 577 C C . ASN A 1 72 ? 14.329 8.945 -11.091 1.00 96.06 72 ASN A C 1
ATOM 579 O O . ASN A 1 72 ? 14.324 8.796 -9.870 1.00 96.06 72 ASN A O 1
ATOM 583 N N . LYS A 1 73 ? 13.579 9.879 -11.687 1.00 96.81 73 LYS A N 1
ATOM 584 C CA . LYS A 1 73 ? 12.696 10.787 -10.945 1.00 96.81 73 LYS A CA 1
ATOM 585 C C . LYS A 1 73 ? 11.621 10.017 -10.172 1.00 96.81 73 LYS A C 1
ATOM 587 O O . LYS A 1 73 ? 11.428 10.280 -8.987 1.00 96.81 73 LYS A O 1
ATOM 592 N N . CYS A 1 74 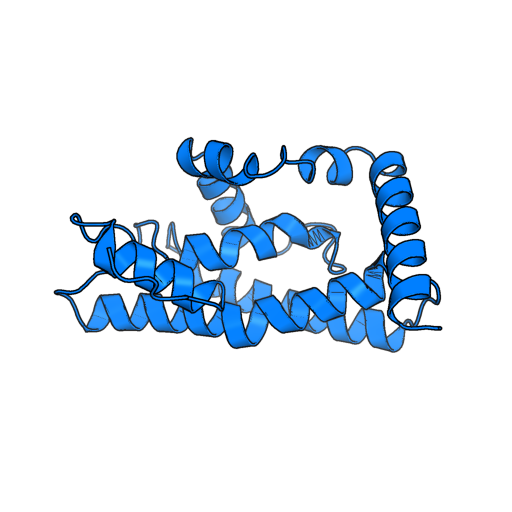? 10.938 9.078 -10.824 1.00 96.06 74 CYS A N 1
ATOM 593 C CA . CYS A 1 74 ? 9.872 8.299 -10.202 1.00 96.06 74 CYS A CA 1
ATOM 594 C C . CYS A 1 74 ? 10.409 7.344 -9.129 1.00 96.06 74 CYS A C 1
ATOM 596 O O . CYS A 1 74 ? 9.877 7.328 -8.021 1.00 96.06 74 CYS A O 1
ATOM 598 N N . ALA A 1 75 ? 11.492 6.613 -9.406 1.00 95.12 75 ALA A N 1
ATOM 599 C CA . ALA A 1 75 ? 12.097 5.701 -8.437 1.00 95.12 75 ALA A CA 1
ATOM 600 C C . ALA A 1 75 ? 12.595 6.446 -7.186 1.00 95.12 75 ALA A C 1
ATOM 602 O O . ALA A 1 75 ? 12.352 5.997 -6.065 1.00 95.12 75 ALA A O 1
ATOM 603 N N . ASN A 1 76 ? 13.220 7.617 -7.352 1.00 96.56 76 ASN A N 1
ATOM 604 C CA . ASN A 1 76 ? 13.671 8.439 -6.225 1.00 96.56 76 ASN A CA 1
ATOM 605 C C . ASN A 1 76 ? 12.508 8.933 -5.355 1.00 96.56 76 ASN A C 1
ATOM 607 O O . ASN A 1 76 ? 12.633 8.951 -4.131 1.00 96.56 76 ASN A O 1
ATOM 611 N N . GLU A 1 77 ? 11.372 9.294 -5.956 1.00 97.25 77 GLU A N 1
ATOM 612 C CA . GLU A 1 77 ? 10.186 9.683 -5.188 1.00 97.25 77 GLU A CA 1
ATOM 613 C C . GLU A 1 77 ? 9.619 8.507 -4.378 1.00 97.25 77 GLU A C 1
ATOM 615 O O . GLU A 1 77 ? 9.284 8.674 -3.205 1.00 97.25 77 GLU A O 1
ATOM 620 N N . ILE A 1 78 ? 9.600 7.293 -4.940 1.00 97.31 78 ILE A N 1
ATOM 621 C CA . ILE A 1 78 ? 9.196 6.091 -4.192 1.00 97.31 78 ILE A CA 1
ATOM 622 C C . ILE A 1 78 ? 10.145 5.800 -3.040 1.00 97.31 78 ILE A C 1
ATOM 624 O O . ILE A 1 78 ? 9.687 5.582 -1.919 1.00 97.31 78 ILE A O 1
ATOM 628 N N . LYS A 1 79 ? 11.458 5.878 -3.267 1.00 97.50 79 LYS A N 1
ATOM 629 C CA . LYS A 1 79 ? 12.445 5.730 -2.191 1.00 97.50 79 LYS A CA 1
ATOM 630 C C . LYS A 1 79 ? 12.249 6.766 -1.087 1.00 97.50 79 LYS A C 1
ATOM 632 O O . LYS A 1 79 ? 12.319 6.421 0.091 1.00 97.50 79 LYS A O 1
ATOM 637 N N . ARG A 1 80 ? 11.936 8.019 -1.437 1.00 98.00 80 ARG A N 1
ATOM 638 C CA . ARG A 1 80 ? 11.628 9.073 -0.458 1.00 98.00 80 ARG A CA 1
ATOM 639 C C . ARG A 1 80 ? 10.400 8.715 0.383 1.00 98.00 80 ARG A C 1
ATOM 641 O O . ARG A 1 80 ? 10.453 8.835 1.607 1.00 98.00 80 ARG A O 1
ATOM 648 N N . LEU A 1 81 ? 9.313 8.265 -0.247 1.00 98.25 81 LEU A N 1
ATOM 649 C CA . LEU A 1 81 ? 8.079 7.862 0.440 1.00 98.25 81 LEU A CA 1
ATOM 650 C C . LEU A 1 81 ? 8.293 6.626 1.327 1.00 98.25 81 LEU A C 1
ATOM 652 O O . LEU A 1 81 ? 7.845 6.610 2.474 1.00 98.25 81 LEU A O 1
ATOM 656 N N . TYR A 1 82 ? 9.045 5.631 0.858 1.00 98.38 82 TYR A N 1
ATOM 657 C CA . TYR A 1 82 ? 9.438 4.471 1.665 1.00 98.38 82 TYR A CA 1
ATOM 658 C C . TYR A 1 82 ? 10.336 4.861 2.837 1.00 98.38 82 TYR A C 1
ATOM 660 O O . TYR A 1 82 ? 10.167 4.328 3.930 1.00 98.38 82 TYR A O 1
ATOM 668 N N . GLY A 1 83 ? 11.208 5.857 2.668 1.00 98.44 83 GLY A N 1
ATOM 669 C CA . GLY A 1 83 ? 11.974 6.447 3.764 1.00 98.44 83 GLY A CA 1
ATOM 670 C C . GLY A 1 83 ? 11.085 7.046 4.860 1.00 98.44 83 GLY A C 1
ATOM 671 O O . GLY A 1 83 ? 11.369 6.864 6.045 1.00 98.44 83 GLY A O 1
ATOM 672 N N . VAL A 1 84 ? 9.974 7.700 4.492 1.00 98.50 84 VAL A N 1
ATOM 673 C CA . VAL A 1 84 ? 8.984 8.212 5.460 1.00 98.50 84 VAL A CA 1
ATOM 674 C C . VAL A 1 84 ? 8.330 7.066 6.233 1.00 98.50 84 VAL A C 1
ATOM 676 O O . VAL A 1 84 ? 8.271 7.130 7.463 1.00 98.50 84 VAL A O 1
ATOM 679 N N . LEU A 1 85 ? 7.890 6.005 5.547 1.00 98.50 85 LEU A N 1
ATOM 680 C CA . LEU A 1 85 ? 7.314 4.828 6.207 1.00 98.50 85 LEU A CA 1
ATOM 681 C C . LEU A 1 85 ? 8.330 4.154 7.135 1.00 98.50 85 LEU A C 1
ATOM 683 O O . LEU A 1 85 ? 8.041 3.926 8.307 1.00 98.50 85 LEU A O 1
ATOM 687 N N . ASN A 1 86 ? 9.542 3.900 6.639 1.00 98.69 86 ASN A N 1
ATOM 688 C CA . ASN A 1 86 ? 10.619 3.264 7.390 1.00 98.69 86 ASN A CA 1
ATOM 689 C C . ASN A 1 86 ? 10.963 4.028 8.674 1.00 98.69 86 ASN A C 1
ATOM 691 O O . ASN A 1 86 ? 11.133 3.421 9.730 1.00 98.69 86 ASN A O 1
ATOM 695 N N . LYS A 1 87 ? 11.037 5.362 8.596 1.00 98.50 87 LYS A N 1
ATOM 696 C CA . LYS A 1 87 ? 11.265 6.211 9.768 1.00 98.50 87 LYS A CA 1
ATOM 697 C C . LYS A 1 87 ? 10.072 6.190 10.722 1.00 98.50 87 LYS A C 1
ATOM 699 O O . LYS A 1 87 ? 10.256 6.142 11.931 1.00 98.50 87 LYS A O 1
ATOM 704 N N . SER A 1 88 ? 8.846 6.210 10.202 1.00 97.81 88 SER A N 1
ATOM 705 C CA . SER A 1 88 ? 7.643 6.153 11.041 1.00 97.81 88 SER A CA 1
ATOM 706 C C . SER A 1 88 ? 7.527 4.846 11.829 1.00 97.81 88 SER A C 1
ATOM 708 O O . SER A 1 88 ? 6.991 4.855 12.939 1.00 97.81 88 SER A O 1
ATOM 710 N N . LEU A 1 89 ? 8.037 3.751 11.265 1.00 98.44 89 LEU A N 1
ATOM 711 C CA . LEU A 1 89 ? 8.048 2.414 11.857 1.00 98.44 89 LEU A CA 1
ATOM 712 C C . LEU A 1 89 ? 9.171 2.205 12.885 1.00 98.44 89 LEU A C 1
ATOM 714 O O . LEU A 1 89 ? 9.247 1.144 13.498 1.00 98.44 89 LEU A O 1
ATOM 718 N N . GLU A 1 90 ? 10.040 3.193 13.111 1.00 97.31 90 GLU A N 1
ATOM 719 C CA . GLU A 1 90 ? 11.053 3.108 14.161 1.00 97.31 90 GLU A CA 1
ATOM 720 C C . GLU A 1 90 ? 10.390 2.926 15.537 1.00 97.31 90 GLU A C 1
ATOM 722 O O . GLU A 1 90 ? 9.578 3.744 15.975 1.00 97.31 90 GLU A O 1
ATOM 727 N N . GLY A 1 91 ? 10.713 1.814 16.206 1.00 95.88 91 GLY A N 1
ATOM 728 C CA . GLY A 1 91 ? 10.146 1.460 17.509 1.00 95.88 91 GLY A CA 1
ATOM 729 C C . GLY A 1 91 ? 8.659 1.080 17.491 1.00 95.88 91 GLY A C 1
ATOM 730 O O . GLY A 1 91 ? 8.049 1.025 18.559 1.00 95.88 91 GLY A O 1
ATOM 731 N N . LYS A 1 92 ? 8.063 0.826 16.317 1.00 97.12 92 LYS A N 1
ATOM 732 C CA . LYS A 1 92 ? 6.652 0.436 16.172 1.00 97.12 92 LYS A CA 1
ATOM 733 C C . LYS A 1 92 ? 6.515 -0.849 15.371 1.00 97.12 92 LYS A C 1
ATOM 735 O O . LYS A 1 92 ? 7.296 -1.121 14.465 1.00 97.12 92 LYS A O 1
ATOM 740 N N . GLU A 1 93 ? 5.477 -1.623 15.667 1.00 97.12 93 GLU A N 1
ATOM 741 C CA . GLU A 1 93 ? 5.164 -2.809 14.862 1.00 97.12 93 GLU A CA 1
ATOM 742 C C . GLU A 1 93 ? 4.378 -2.474 13.589 1.00 97.12 93 GLU A C 1
ATOM 744 O O . GLU A 1 93 ? 4.516 -3.177 12.587 1.00 97.12 93 GLU A O 1
ATOM 749 N N . TYR A 1 94 ? 3.567 -1.412 13.639 1.00 98.50 94 TYR A N 1
ATOM 750 C CA . TYR A 1 94 ? 2.659 -0.966 12.582 1.00 98.50 94 TYR A CA 1
ATOM 751 C C . TYR A 1 94 ? 2.671 0.566 12.468 1.00 98.50 94 TYR A C 1
ATOM 753 O O . TYR A 1 94 ? 3.219 1.268 13.325 1.00 98.50 94 TYR A O 1
ATOM 761 N N . LEU A 1 95 ? 2.064 1.117 11.414 1.00 98.25 95 LEU A N 1
ATOM 762 C CA . LEU A 1 95 ? 2.091 2.566 11.150 1.00 98.25 95 LEU A CA 1
ATOM 763 C C . LEU A 1 95 ? 1.439 3.389 12.271 1.00 98.25 95 LEU A C 1
ATOM 765 O O . LEU A 1 95 ? 1.841 4.530 12.532 1.00 98.25 95 LEU A O 1
ATOM 769 N N . VAL A 1 96 ? 0.473 2.795 12.974 1.00 96.94 96 VAL A N 1
ATOM 770 C CA . VAL A 1 96 ? -0.207 3.396 14.125 1.00 96.94 96 VAL A CA 1
ATOM 771 C C . VAL A 1 96 ? 0.000 2.532 15.372 1.00 96.94 96 VAL A C 1
ATOM 773 O O . VAL A 1 96 ? -0.849 1.743 15.785 1.00 96.94 96 VAL A O 1
ATOM 776 N N . GLY A 1 97 ? 1.168 2.700 15.996 1.00 88.50 97 GLY A N 1
ATOM 777 C CA . GLY A 1 97 ? 1.531 2.020 17.240 1.00 88.50 97 GLY A CA 1
ATOM 778 C C . GLY A 1 97 ? 1.767 0.521 17.045 1.00 88.50 97 GLY A C 1
ATOM 779 O O . GLY A 1 97 ? 2.440 0.105 16.107 1.00 88.50 97 GLY A O 1
ATOM 780 N N . ASN A 1 98 ? 1.215 -0.297 17.944 1.00 90.12 98 ASN A N 1
ATOM 781 C CA . ASN A 1 98 ? 1.440 -1.750 17.968 1.00 90.12 98 ASN A CA 1
ATOM 782 C C . ASN A 1 98 ? 0.208 -2.544 17.511 1.00 90.12 98 ASN A C 1
ATOM 784 O O . ASN A 1 98 ? -0.022 -3.667 17.954 1.00 90.12 98 ASN A O 1
ATOM 788 N N . LYS A 1 99 ? -0.641 -1.947 16.666 1.00 93.81 99 LYS A N 1
ATOM 789 C CA . LYS A 1 99 ? -1.834 -2.606 16.123 1.00 93.81 99 LYS A CA 1
ATOM 790 C C . LYS A 1 99 ? -1.911 -2.404 14.617 1.00 93.81 99 LYS A C 1
ATOM 792 O O . LYS A 1 99 ? -1.706 -1.301 14.131 1.00 93.81 99 LYS A O 1
ATOM 797 N N . PHE A 1 100 ? -2.246 -3.477 13.905 1.00 97.88 100 PHE A N 1
ATOM 798 C CA . PHE A 1 100 ? -2.543 -3.422 12.478 1.00 97.88 100 PHE A CA 1
ATOM 799 C C . PHE A 1 100 ? -3.855 -2.668 12.262 1.00 97.88 100 PHE A C 1
ATOM 801 O O . PHE A 1 100 ? -4.879 -3.061 12.824 1.00 97.88 100 PHE A O 1
ATOM 808 N N . THR A 1 101 ? -3.823 -1.628 11.436 1.00 98.25 101 THR A N 1
ATOM 809 C CA . THR A 1 101 ? -4.979 -0.770 11.144 1.00 98.25 101 THR A CA 1
ATOM 810 C C . THR A 1 101 ? -5.219 -0.647 9.641 1.00 98.25 101 THR A C 1
ATOM 812 O O . THR A 1 101 ? -4.487 -1.206 8.821 1.00 98.25 101 THR A O 1
ATOM 815 N N . LEU A 1 102 ? -6.238 0.123 9.261 1.00 98.38 102 LEU A N 1
ATOM 816 C CA . LEU A 1 102 ? -6.507 0.465 7.869 1.00 98.38 102 LEU A CA 1
ATOM 817 C C . LEU A 1 102 ? -5.308 1.162 7.195 1.00 98.38 102 LEU A C 1
ATOM 819 O O . LEU A 1 102 ? -5.074 0.945 6.012 1.00 98.38 102 LEU A O 1
ATOM 823 N N . ALA A 1 103 ? -4.506 1.925 7.947 1.00 98.44 103 ALA A N 1
ATOM 824 C CA . ALA A 1 103 ? -3.276 2.541 7.443 1.00 98.44 103 ALA A CA 1
ATOM 825 C C . ALA A 1 103 ? -2.319 1.503 6.838 1.00 98.44 103 ALA A C 1
ATOM 827 O O . ALA A 1 103 ? -1.770 1.698 5.749 1.00 98.44 103 ALA A O 1
ATOM 828 N N . ASP A 1 104 ? -2.148 0.382 7.540 1.00 98.69 104 ASP A N 1
ATOM 829 C CA . ASP A 1 104 ? -1.276 -0.704 7.118 1.00 98.69 104 ASP A CA 1
ATOM 830 C C . ASP A 1 104 ? -1.880 -1.475 5.944 1.00 98.69 104 ASP A C 1
ATOM 832 O O . ASP A 1 104 ? -1.192 -1.745 4.962 1.00 98.69 104 ASP A O 1
ATOM 836 N N . ALA A 1 105 ? -3.179 -1.780 6.026 1.00 98.06 105 ALA A N 1
ATOM 837 C CA . ALA A 1 105 ? -3.907 -2.506 4.988 1.00 98.06 105 ALA A CA 1
ATOM 838 C C . ALA A 1 105 ? -3.893 -1.780 3.633 1.00 98.06 105 ALA A C 1
ATOM 840 O O . ALA A 1 105 ? -3.774 -2.439 2.603 1.00 98.06 105 ALA A O 1
ATOM 84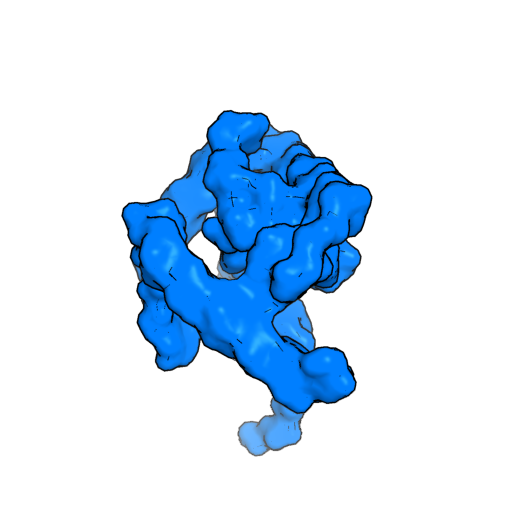1 N N . MET A 1 106 ? -3.981 -0.446 3.639 1.00 97.81 106 MET A N 1
ATOM 842 C CA . MET A 1 106 ? -3.922 0.368 2.422 1.00 97.81 106 MET A CA 1
ATOM 843 C C . MET A 1 106 ? -2.499 0.475 1.867 1.00 97.81 106 MET A C 1
ATOM 845 O O . MET A 1 106 ? -2.294 0.343 0.665 1.00 97.81 106 MET A O 1
ATOM 849 N N . SER A 1 107 ? -1.497 0.659 2.733 1.00 98.06 107 SER A N 1
ATOM 850 C CA . SER A 1 107 ? -0.111 0.881 2.290 1.00 98.06 107 SER A CA 1
ATOM 851 C C . SER A 1 107 ? 0.587 -0.405 1.839 1.00 98.06 107 SER A C 1
ATOM 853 O O . SER A 1 107 ? 1.421 -0.386 0.934 1.00 98.06 107 SER A O 1
ATOM 855 N N . TYR A 1 108 ? 0.278 -1.538 2.473 1.00 98.19 108 TYR A N 1
ATOM 856 C CA . TYR A 1 108 ? 1.010 -2.793 2.282 1.00 98.19 108 TYR A CA 1
ATOM 857 C C . TYR A 1 108 ? 1.007 -3.322 0.841 1.00 98.19 108 TYR A C 1
ATOM 859 O O . TYR A 1 108 ? 2.095 -3.651 0.361 1.00 98.19 108 TYR A O 1
ATOM 867 N N . PRO A 1 109 ? -0.129 -3.384 0.116 1.00 95.44 109 PRO A N 1
ATOM 868 C CA . PRO A 1 109 ? -0.144 -3.895 -1.254 1.00 95.44 109 PRO A CA 1
ATOM 869 C C . PRO A 1 109 ? 0.797 -3.120 -2.181 1.00 95.44 109 PRO A C 1
ATOM 871 O O . PRO A 1 109 ? 1.504 -3.725 -2.987 1.00 95.44 109 PRO A O 1
ATOM 874 N N . MET A 1 110 ? 0.856 -1.797 -2.007 1.00 95.56 110 MET A N 1
ATOM 875 C CA . MET A 1 110 ? 1.746 -0.920 -2.763 1.00 95.56 110 MET A CA 1
ATOM 876 C C . MET A 1 110 ? 3.211 -1.220 -2.422 1.00 95.56 110 MET A C 1
ATOM 878 O O . MET A 1 110 ? 3.991 -1.605 -3.295 1.00 95.56 110 MET A O 1
ATOM 882 N N . VAL A 1 111 ? 3.578 -1.178 -1.138 1.00 96.94 111 VAL A N 1
ATOM 883 C CA . VAL A 1 111 ? 4.967 -1.404 -0.697 1.00 96.94 111 VAL A CA 1
ATOM 884 C C . VAL A 1 111 ? 5.468 -2.810 -1.059 1.00 96.94 111 VAL A C 1
ATOM 886 O O . VAL A 1 111 ? 6.610 -2.977 -1.488 1.00 96.94 111 VAL A O 1
ATOM 889 N N . ARG A 1 112 ? 4.618 -3.837 -0.962 1.00 95.94 112 ARG A N 1
ATOM 890 C CA . ARG A 1 112 ? 4.945 -5.222 -1.344 1.00 95.94 112 ARG A CA 1
ATOM 891 C C . ARG A 1 112 ? 5.395 -5.340 -2.806 1.00 95.94 112 ARG A C 1
ATOM 893 O O . ARG A 1 112 ? 6.239 -6.181 -3.127 1.00 95.94 112 ARG A O 1
ATOM 900 N N . GLY A 1 113 ? 4.870 -4.479 -3.676 1.00 94.31 113 GLY A N 1
ATOM 901 C CA . GLY A 1 113 ? 5.225 -4.377 -5.090 1.00 94.31 113 GLY A CA 1
ATOM 902 C C . GLY A 1 113 ? 6.444 -3.510 -5.407 1.00 94.31 113 GLY A C 1
ATOM 903 O O . GLY A 1 113 ? 6.634 -3.174 -6.572 1.00 94.31 113 GLY A O 1
ATOM 904 N N . HIS A 1 114 ? 7.276 -3.153 -4.422 1.00 95.19 114 HIS A N 1
ATOM 905 C CA . HIS A 1 114 ? 8.427 -2.248 -4.580 1.00 95.19 114 HIS A CA 1
ATOM 906 C C . HIS A 1 114 ? 9.316 -2.503 -5.815 1.00 95.19 114 HIS A C 1
ATOM 908 O O . HIS A 1 114 ? 9.747 -1.551 -6.467 1.00 95.19 114 HIS A O 1
ATOM 914 N N . PHE A 1 115 ? 9.547 -3.767 -6.184 1.00 93.25 115 PHE A N 1
ATOM 915 C CA . PHE A 1 115 ? 10.420 -4.157 -7.299 1.00 93.25 115 PHE A CA 1
ATOM 916 C C . PHE A 1 115 ? 9.871 -3.789 -8.689 1.00 93.25 115 PHE A C 1
ATOM 918 O O . PHE A 1 115 ? 10.637 -3.688 -9.654 1.00 93.25 115 PHE A O 1
ATOM 925 N N . PHE A 1 116 ? 8.568 -3.511 -8.805 1.00 93.19 116 PHE A N 1
ATOM 926 C CA . PHE A 1 116 ? 7.990 -2.906 -10.010 1.00 93.19 116 PHE A CA 1
ATOM 927 C C . PHE A 1 116 ? 8.337 -1.418 -10.134 1.00 93.19 116 PHE A C 1
ATOM 929 O O . PHE A 1 116 ? 8.358 -0.873 -11.234 1.00 93.19 116 PHE A O 1
ATOM 936 N N . SER A 1 117 ? 8.658 -0.762 -9.023 1.00 92.94 117 SER A N 1
ATOM 937 C CA . SER A 1 117 ? 8.710 0.697 -8.905 1.00 92.94 117 SER A CA 1
ATOM 938 C C . SER A 1 117 ? 10.132 1.259 -8.893 1.00 92.94 117 SER A C 1
ATOM 940 O O . SER A 1 117 ? 10.353 2.352 -8.372 1.00 92.94 117 SER A O 1
ATOM 942 N N . GLY A 1 118 ? 11.102 0.505 -9.419 1.00 90.12 118 GLY A N 1
ATOM 943 C CA . GLY A 1 118 ? 12.524 0.875 -9.412 1.00 90.12 118 GLY A CA 1
ATOM 944 C C . GLY A 1 118 ? 13.210 0.737 -8.046 1.00 90.12 118 GLY A C 1
ATOM 945 O O . GLY A 1 118 ? 14.312 1.249 -7.858 1.00 90.12 118 GLY A O 1
ATOM 946 N N . VAL A 1 119 ? 12.578 0.049 -7.088 1.00 94.44 119 VAL A N 1
ATOM 947 C CA . VAL A 1 119 ? 13.162 -0.297 -5.784 1.00 94.44 119 VAL A CA 1
ATOM 948 C C . VAL A 1 119 ? 13.355 -1.810 -5.742 1.00 94.44 119 VAL A C 1
ATOM 950 O O . VAL A 1 119 ? 12.468 -2.543 -5.319 1.00 94.44 119 VAL A O 1
ATOM 953 N N . GLU A 1 120 ? 14.488 -2.298 -6.247 1.00 90.75 120 GLU A N 1
ATOM 954 C CA . GLU A 1 120 ? 14.739 -3.740 -6.419 1.00 90.75 120 GLU A CA 1
ATOM 955 C C . GLU A 1 120 ? 14.771 -4.504 -5.092 1.00 90.75 120 GLU A C 1
ATOM 957 O O . GLU A 1 120 ? 14.155 -5.562 -4.970 1.00 90.75 120 GLU A O 1
ATOM 962 N N . SER A 1 121 ? 15.421 -3.930 -4.078 1.00 93.06 121 SER A N 1
ATOM 963 C CA . SER A 1 121 ? 15.446 -4.462 -2.718 1.00 93.06 121 SER A CA 1
ATOM 964 C C . SER A 1 121 ? 14.884 -3.450 -1.726 1.00 93.06 121 SER A C 1
ATOM 966 O O . SER A 1 121 ? 15.020 -2.241 -1.899 1.00 93.06 121 SER A O 1
ATOM 968 N N . ILE A 1 122 ? 14.267 -3.969 -0.666 1.00 95.44 122 ILE A N 1
ATOM 969 C CA . ILE A 1 122 ? 13.784 -3.193 0.476 1.00 95.44 122 ILE A CA 1
ATOM 970 C C . ILE A 1 122 ? 14.797 -3.175 1.637 1.00 95.44 122 ILE A C 1
ATOM 972 O O . ILE A 1 122 ? 14.519 -2.611 2.691 1.00 95.44 122 ILE A O 1
ATOM 976 N N . ASP A 1 123 ? 15.980 -3.774 1.464 1.00 96.50 123 ASP A N 1
ATOM 977 C CA . ASP A 1 123 ? 16.998 -3.897 2.520 1.00 96.50 123 ASP A CA 1
ATOM 978 C C . ASP A 1 123 ? 17.528 -2.542 3.017 1.00 96.50 123 ASP A C 1
ATOM 980 O O . ASP A 1 123 ? 17.931 -2.431 4.173 1.00 96.50 123 ASP A O 1
ATOM 984 N N . GLU A 1 124 ? 17.475 -1.493 2.184 1.00 96.06 124 GLU A N 1
ATOM 985 C CA . GLU A 1 124 ? 17.812 -0.119 2.595 1.00 96.06 124 GLU A CA 1
ATOM 986 C C . GLU A 1 124 ? 16.801 0.471 3.608 1.00 96.06 124 GLU A C 1
ATOM 988 O O . GLU A 1 124 ? 17.080 1.478 4.260 1.00 96.06 124 GLU A O 1
ATOM 993 N N . PHE A 1 125 ? 15.649 -0.185 3.798 1.00 98.19 125 PHE A N 1
ATOM 994 C CA . PHE A 1 125 ? 14.574 0.206 4.709 1.00 98.19 125 PHE A CA 1
ATOM 995 C C . PHE A 1 125 ? 14.267 -0.918 5.723 1.00 98.19 125 PHE A C 1
ATOM 997 O O . PHE A 1 125 ? 13.243 -1.595 5.608 1.00 98.19 125 PHE A O 1
ATOM 1004 N N . PRO A 1 126 ? 15.115 -1.142 6.743 1.00 98.38 126 PRO A N 1
ATOM 1005 C CA . PRO A 1 126 ? 15.008 -2.312 7.620 1.00 98.38 126 PRO A CA 1
ATOM 1006 C C . PRO A 1 126 ? 13.697 -2.384 8.420 1.00 98.38 126 PRO A C 1
ATOM 1008 O O . PRO A 1 126 ? 13.128 -3.467 8.567 1.00 98.38 126 PRO A O 1
ATOM 1011 N N . ASN A 1 127 ? 13.170 -1.251 8.898 1.00 98.56 127 ASN A N 1
ATOM 1012 C CA . ASN A 1 127 ? 11.898 -1.232 9.629 1.00 98.56 127 ASN A CA 1
ATOM 1013 C C . ASN A 1 127 ? 10.728 -1.523 8.685 1.00 98.56 127 ASN A C 1
ATOM 1015 O O . ASN A 1 127 ? 9.798 -2.245 9.041 1.00 98.56 127 ASN A O 1
ATOM 1019 N N . LEU A 1 128 ? 10.792 -0.990 7.461 1.00 98.50 128 LEU A N 1
ATOM 1020 C CA . LEU A 1 128 ? 9.790 -1.251 6.433 1.00 98.50 128 LEU A CA 1
ATOM 1021 C C . LEU A 1 128 ? 9.818 -2.716 5.991 1.00 98.50 128 LEU A C 1
ATOM 1023 O O . LEU A 1 128 ? 8.762 -3.328 5.863 1.00 98.50 128 LEU A O 1
ATOM 1027 N N . LYS A 1 129 ? 11.007 -3.304 5.832 1.00 98.44 129 LYS A N 1
ATOM 1028 C CA . LYS A 1 129 ? 11.187 -4.731 5.551 1.00 98.44 129 LYS A CA 1
ATOM 1029 C C . LYS A 1 129 ? 10.518 -5.599 6.617 1.00 98.44 129 LYS A C 1
ATOM 1031 O O . LYS A 1 129 ? 9.667 -6.421 6.283 1.00 98.44 129 LYS A O 1
ATOM 1036 N N . ALA A 1 130 ? 10.837 -5.360 7.890 1.00 98.38 130 ALA A N 1
ATOM 1037 C CA . ALA A 1 130 ? 10.251 -6.099 9.007 1.00 98.38 130 ALA A CA 1
ATOM 1038 C C . ALA A 1 130 ? 8.721 -5.936 9.075 1.00 98.38 130 ALA A C 1
ATOM 1040 O O . ALA A 1 130 ? 8.001 -6.871 9.424 1.00 98.38 130 ALA A O 1
ATOM 1041 N N . TRP A 1 131 ? 8.208 -4.755 8.725 1.00 98.69 131 TRP A N 1
ATOM 1042 C CA . TRP A 1 131 ? 6.774 -4.491 8.632 1.00 98.69 131 TRP A CA 1
ATOM 1043 C C . TRP A 1 131 ? 6.101 -5.262 7.483 1.00 98.69 131 TRP A C 1
ATOM 1045 O O . TRP A 1 131 ? 5.051 -5.866 7.708 1.00 98.69 131 TRP A O 1
ATOM 1055 N N . ILE A 1 132 ? 6.716 -5.332 6.291 1.00 98.19 132 ILE A N 1
ATOM 1056 C CA . ILE A 1 132 ? 6.217 -6.154 5.171 1.00 98.19 132 ILE A CA 1
ATOM 1057 C C . ILE A 1 132 ? 6.137 -7.616 5.604 1.00 98.19 132 ILE A C 1
ATOM 1059 O O . ILE A 1 132 ? 5.085 -8.231 5.458 1.00 98.19 132 ILE A O 1
ATOM 1063 N N . GLU A 1 133 ? 7.222 -8.160 6.158 1.00 97.88 133 GLU A N 1
ATOM 1064 C CA . GLU A 1 133 ? 7.307 -9.562 6.590 1.00 97.88 133 GLU A CA 1
ATOM 1065 C C . GLU A 1 133 ? 6.241 -9.890 7.644 1.00 97.88 133 GLU A C 1
ATOM 1067 O O . GLU A 1 133 ? 5.551 -10.908 7.549 1.00 97.88 1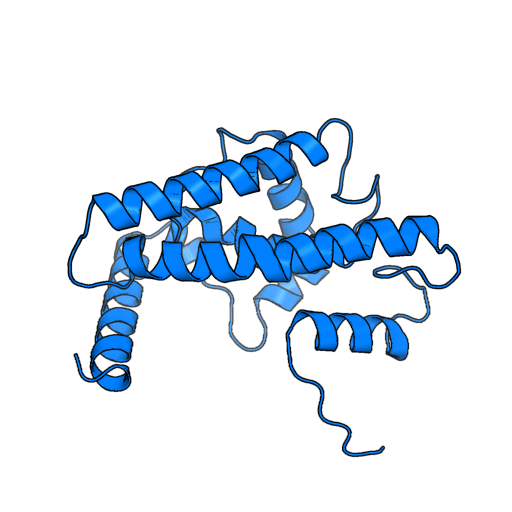33 GLU A O 1
ATOM 1072 N N . ARG A 1 134 ? 6.034 -8.988 8.610 1.00 98.38 134 ARG A N 1
ATOM 1073 C CA . ARG A 1 134 ? 4.998 -9.128 9.641 1.00 98.38 134 ARG A CA 1
ATOM 1074 C C . ARG A 1 134 ? 3.593 -9.164 9.051 1.00 98.38 134 ARG A C 1
ATOM 1076 O O . ARG A 1 134 ? 2.770 -9.959 9.504 1.00 98.38 134 ARG A O 1
ATOM 1083 N N . ILE A 1 135 ? 3.294 -8.307 8.073 1.00 98.50 135 ILE A N 1
ATOM 1084 C CA . ILE A 1 135 ? 1.969 -8.268 7.441 1.00 98.50 135 ILE A CA 1
ATOM 1085 C C . ILE A 1 135 ? 1.761 -9.465 6.517 1.00 98.50 135 ILE A C 1
ATOM 1087 O O . ILE A 1 135 ? 0.670 -10.039 6.530 1.00 98.50 135 ILE A O 1
ATOM 1091 N N . ASP A 1 136 ? 2.787 -9.870 5.768 1.00 97.06 136 ASP A N 1
ATOM 1092 C CA . ASP A 1 136 ? 2.760 -11.033 4.876 1.00 97.06 136 ASP A CA 1
ATOM 1093 C C . ASP A 1 136 ? 2.488 -12.322 5.673 1.00 97.06 136 ASP A C 1
ATOM 1095 O O . ASP A 1 136 ? 1.676 -13.145 5.260 1.00 97.06 136 ASP A O 1
ATOM 1099 N N . ALA A 1 137 ? 3.032 -12.449 6.886 1.00 97.88 137 ALA A N 1
ATOM 1100 C CA . ALA A 1 137 ? 2.784 -13.596 7.764 1.00 97.88 137 ALA A CA 1
ATOM 1101 C C . ALA A 1 137 ? 1.333 -13.712 8.287 1.00 97.88 137 ALA A C 1
ATOM 1103 O O . ALA A 1 137 ? 0.959 -14.741 8.858 1.00 97.88 137 ALA A O 1
ATOM 1104 N N . ARG A 1 138 ? 0.484 -12.686 8.129 1.00 97.94 138 ARG A N 1
ATOM 1105 C CA . ARG A 1 138 ? -0.898 -12.723 8.637 1.00 97.94 138 ARG A CA 1
ATOM 1106 C C . ARG A 1 138 ? -1.771 -13.625 7.750 1.00 97.94 138 ARG A C 1
ATOM 1108 O O . ARG A 1 138 ? -1.906 -13.354 6.555 1.00 97.94 138 ARG A O 1
ATOM 1115 N N . PRO A 1 139 ? -2.517 -14.594 8.319 1.00 98.12 139 PRO A N 1
ATOM 1116 C CA . PRO A 1 139 ? -3.417 -15.447 7.537 1.00 98.12 139 PRO A CA 1
ATOM 1117 C C . PRO A 1 139 ? -4.484 -14.673 6.747 1.00 98.12 139 PRO A C 1
ATOM 1119 O O . PRO A 1 139 ? -4.858 -15.072 5.648 1.00 98.12 139 PRO A O 1
ATOM 1122 N N . ALA A 1 140 ? -4.976 -13.554 7.290 1.00 96.69 140 ALA A N 1
ATOM 1123 C CA . ALA A 1 140 ? -5.944 -12.700 6.603 1.00 96.69 140 ALA A CA 1
ATOM 1124 C C . ALA A 1 140 ? -5.338 -11.992 5.379 1.00 96.69 140 ALA A C 1
ATOM 1126 O O . ALA A 1 140 ? -6.006 -11.896 4.353 1.00 96.69 140 ALA A O 1
ATOM 1127 N N . THR A 1 141 ? -4.072 -11.563 5.461 1.00 97.56 141 THR A N 1
ATOM 1128 C CA . THR A 1 141 ? -3.341 -10.982 4.326 1.00 97.56 141 THR A CA 1
ATOM 1129 C C . THR A 1 141 ? -3.205 -12.010 3.212 1.00 97.56 141 THR A C 1
ATOM 1131 O O . THR A 1 141 ? -3.588 -11.734 2.082 1.00 97.56 141 THR A O 1
ATOM 1134 N N . GLN A 1 142 ? -2.759 -13.226 3.538 1.00 97.25 142 GLN A N 1
ATOM 1135 C CA . GLN A 1 142 ? -2.605 -14.297 2.550 1.00 97.25 142 GLN A CA 1
ATOM 1136 C C . GLN A 1 142 ? -3.930 -14.659 1.867 1.00 97.25 142 GLN A C 1
ATOM 1138 O O . GLN A 1 142 ? -3.965 -14.870 0.658 1.00 97.25 142 GLN A O 1
ATOM 1143 N N . LYS A 1 143 ? -5.047 -14.665 2.606 1.00 97.56 143 LYS A N 1
ATOM 1144 C CA . LYS A 1 143 ? -6.379 -14.831 2.003 1.00 97.56 143 LYS A CA 1
ATOM 1145 C C . LYS A 1 143 ? -6.726 -13.678 1.058 1.00 97.56 143 LYS A C 1
ATOM 1147 O O . LYS A 1 143 ? -7.178 -13.934 -0.051 1.00 97.56 143 LYS A O 1
ATOM 1152 N N . GLY A 1 144 ? -6.505 -12.435 1.486 1.00 95.94 144 GLY A N 1
ATOM 1153 C CA . GLY A 1 144 ? -6.816 -11.243 0.694 1.00 95.94 144 GLY A CA 1
ATOM 1154 C C . GLY A 1 144 ? -6.005 -11.142 -0.599 1.00 95.94 144 GLY A C 1
ATOM 1155 O O . GLY A 1 144 ? -6.564 -10.808 -1.636 1.00 95.94 144 GLY A O 1
ATOM 1156 N N . LEU A 1 145 ? -4.719 -11.501 -0.563 1.00 96.06 145 LEU A N 1
ATOM 1157 C CA . LEU A 1 145 ? -3.831 -11.475 -1.732 1.00 96.06 145 LEU A CA 1
ATOM 1158 C C . LEU A 1 145 ? -4.264 -12.427 -2.859 1.00 96.06 145 LEU A C 1
ATOM 1160 O O . LEU A 1 145 ? -3.877 -12.222 -4.002 1.00 96.06 145 LEU A O 1
ATOM 1164 N N . ASN A 1 146 ? -5.068 -13.448 -2.550 1.00 96.44 146 ASN A N 1
ATOM 1165 C CA . ASN A 1 146 ? -5.525 -14.453 -3.511 1.00 96.44 146 ASN A CA 1
ATOM 1166 C C . ASN A 1 146 ? -6.952 -14.197 -4.038 1.00 96.44 146 ASN A C 1
ATOM 1168 O O . ASN A 1 146 ? -7.587 -15.112 -4.566 1.00 96.44 146 ASN A O 1
ATOM 1172 N N . VAL A 1 147 ? -7.475 -12.975 -3.880 1.00 95.25 147 VAL A N 1
ATOM 1173 C CA . VAL A 1 147 ? -8.813 -12.566 -4.336 1.00 95.25 147 VAL A CA 1
ATOM 1174 C C . VAL A 1 147 ? -8.719 -11.245 -5.118 1.00 95.25 147 VAL A C 1
ATOM 1176 O O . VAL A 1 147 ? -8.040 -10.325 -4.670 1.00 95.25 147 VAL A O 1
ATOM 1179 N N . PRO A 1 148 ? -9.418 -11.094 -6.263 1.00 94.75 148 PRO A N 1
ATOM 1180 C CA . PRO A 1 148 ? -10.255 -12.097 -6.934 1.00 94.75 148 PRO A CA 1
ATOM 1181 C C . PRO A 1 148 ? -9.449 -13.140 -7.717 1.00 94.75 148 PRO A C 1
ATOM 1183 O O . PRO A 1 148 ? -10.004 -14.149 -8.141 1.00 94.75 148 PRO A O 1
ATOM 1186 N N . VAL A 1 149 ? -8.156 -12.891 -7.918 1.00 94.19 149 VAL A N 1
ATOM 1187 C CA . VAL A 1 149 ? -7.232 -13.773 -8.633 1.00 94.19 149 VAL A CA 1
ATOM 1188 C C . VAL A 1 149 ? -6.075 -14.169 -7.715 1.00 94.19 149 VAL A C 1
ATOM 1190 O O . VAL A 1 149 ? -5.738 -13.392 -6.820 1.00 94.19 149 VAL A O 1
ATOM 1193 N N . PRO A 1 150 ? -5.458 -15.347 -7.921 1.00 94.81 150 PRO A N 1
ATOM 1194 C CA . PRO A 1 150 ? -4.308 -15.774 -7.130 1.00 94.81 150 PRO A CA 1
ATOM 1195 C C . PRO A 1 150 ? -3.140 -14.786 -7.194 1.00 94.81 150 PRO A C 1
ATOM 1197 O O . PRO A 1 150 ? -2.866 -14.201 -8.247 1.00 94.81 150 PRO A O 1
ATOM 1200 N N . ASP A 1 151 ? -2.427 -14.651 -6.077 1.00 95.06 151 ASP A N 1
ATOM 1201 C CA . ASP A 1 151 ? -1.248 -13.795 -5.986 1.00 95.06 151 ASP A CA 1
ATOM 1202 C C . ASP A 1 151 ? -0.093 -14.347 -6.828 1.00 95.06 151 ASP A C 1
ATOM 1204 O O . ASP A 1 151 ? 0.266 -15.520 -6.729 1.00 95.06 151 ASP A O 1
ATOM 1208 N N . LYS A 1 152 ? 0.532 -13.470 -7.616 1.00 94.81 152 LYS A N 1
ATOM 1209 C CA . LYS A 1 152 ? 1.695 -13.797 -8.455 1.00 94.81 152 LYS A CA 1
ATOM 1210 C C . LYS A 1 152 ? 2.940 -12.986 -8.122 1.00 94.81 152 LYS A C 1
ATOM 1212 O O . LYS A 1 152 ? 3.984 -13.185 -8.732 1.00 94.81 152 LYS A O 1
ATOM 1217 N N . MET A 1 153 ? 2.881 -12.082 -7.145 1.00 92.25 153 MET A N 1
ATOM 1218 C CA . MET A 1 153 ? 4.003 -11.172 -6.881 1.00 92.25 153 MET A CA 1
ATOM 1219 C C . MET A 1 153 ? 5.270 -11.909 -6.451 1.00 92.25 153 MET A C 1
ATOM 1221 O O . MET A 1 153 ? 6.367 -11.486 -6.806 1.00 92.25 153 MET A O 1
ATOM 1225 N N . LYS A 1 154 ? 5.127 -13.013 -5.707 1.00 90.38 154 LYS A N 1
ATOM 1226 C CA . LYS A 1 154 ? 6.265 -13.860 -5.340 1.00 90.38 154 LYS A CA 1
ATOM 1227 C C . LYS A 1 154 ? 6.888 -14.525 -6.572 1.00 90.38 154 LYS A C 1
ATOM 1229 O O . LYS A 1 154 ? 8.099 -14.450 -6.734 1.00 90.38 154 LYS A O 1
ATOM 1234 N N . GLU A 1 155 ? 6.063 -15.087 -7.459 1.00 94.38 155 GLU A N 1
ATOM 1235 C CA . GLU A 1 155 ? 6.517 -15.668 -8.731 1.00 94.38 155 GLU A CA 1
ATOM 1236 C C . GLU A 1 155 ? 7.269 -14.625 -9.561 1.00 94.38 155 GLU A C 1
ATOM 1238 O O . GLU A 1 155 ? 8.388 -14.879 -9.984 1.00 94.38 155 GLU A O 1
ATOM 1243 N N . TYR A 1 156 ? 6.716 -13.423 -9.721 1.00 94.12 156 TYR A N 1
ATOM 1244 C CA . TYR A 1 156 ? 7.371 -12.353 -10.474 1.00 94.12 156 TYR A CA 1
ATOM 1245 C C . TYR A 1 156 ? 8.701 -11.902 -9.865 1.00 94.12 156 TYR A C 1
ATOM 1247 O O . TYR A 1 156 ? 9.617 -11.527 -10.591 1.00 94.12 156 TYR A O 1
ATOM 1255 N N . ARG A 1 157 ? 8.823 -11.921 -8.535 1.00 90.00 157 ARG A N 1
ATOM 1256 C CA . ARG A 1 157 ? 10.067 -11.551 -7.851 1.00 90.00 157 ARG A CA 1
ATOM 1257 C C . ARG A 1 157 ? 11.149 -12.621 -8.007 1.00 90.00 157 ARG A C 1
ATOM 1259 O O . ARG A 1 157 ? 12.319 -12.281 -8.139 1.00 90.00 157 ARG A O 1
ATOM 1266 N N . GLU A 1 158 ? 10.767 -13.893 -7.947 1.00 91.50 158 GLU A N 1
ATOM 1267 C CA . GLU A 1 158 ? 11.695 -15.032 -7.952 1.00 91.50 158 GLU A CA 1
ATOM 1268 C C . GLU A 1 158 ? 11.974 -15.569 -9.366 1.00 91.50 158 GLU A C 1
ATOM 1270 O O . GLU A 1 158 ? 12.954 -16.284 -9.566 1.00 91.50 158 GLU A O 1
ATOM 1275 N N . ASN A 1 159 ? 11.146 -15.209 -10.352 1.00 94.75 159 ASN A N 1
ATOM 1276 C CA . ASN A 1 159 ? 11.250 -15.652 -11.737 1.00 94.75 159 ASN A CA 1
ATOM 1277 C C . ASN A 1 159 ? 11.259 -14.452 -12.713 1.00 94.75 159 ASN A C 1
ATOM 1279 O O . ASN A 1 159 ? 10.194 -13.968 -13.118 1.00 94.75 159 ASN A O 1
ATOM 1283 N N . PRO A 1 160 ? 12.454 -13.988 -13.131 1.00 90.56 160 PRO A N 1
ATOM 1284 C CA . PRO A 1 160 ? 12.603 -12.875 -14.068 1.00 90.56 160 PRO A CA 1
ATOM 1285 C C . PRO A 1 160 ? 11.916 -13.093 -15.422 1.00 90.56 160 PRO A C 1
ATOM 1287 O O . PRO A 1 160 ? 11.391 -12.140 -15.989 1.00 90.56 160 PRO A O 1
ATOM 1290 N N . GLU A 1 161 ? 11.866 -14.332 -15.923 1.00 94.81 161 GLU A N 1
ATOM 1291 C CA . GLU A 1 161 ? 11.215 -14.646 -17.203 1.00 94.81 161 GLU A CA 1
ATOM 1292 C C . GLU A 1 161 ? 9.701 -14.417 -17.115 1.00 94.81 161 GLU A C 1
ATOM 1294 O O . GLU A 1 161 ? 9.107 -13.795 -17.995 1.00 94.81 161 GLU A O 1
ATOM 1299 N N . LYS A 1 162 ? 9.071 -14.847 -16.012 1.00 95.19 162 LYS A N 1
ATOM 1300 C CA . LYS A 1 162 ? 7.636 -14.617 -15.764 1.00 95.19 162 LYS A CA 1
ATOM 1301 C C . LYS A 1 162 ? 7.306 -13.139 -15.608 1.00 95.19 162 LYS A C 1
ATOM 1303 O O . LYS A 1 162 ? 6.251 -12.692 -16.062 1.00 95.19 162 LYS A O 1
ATOM 1308 N N . LEU A 1 163 ? 8.200 -12.376 -14.982 1.00 92.50 163 LEU A N 1
ATOM 1309 C CA . LEU A 1 163 ? 8.061 -10.928 -14.902 1.00 92.50 163 LEU A CA 1
ATOM 1310 C C . LEU A 1 163 ? 8.162 -10.282 -16.292 1.00 92.50 163 LEU A C 1
ATOM 1312 O O . LEU A 1 163 ? 7.324 -9.449 -16.623 1.00 92.50 163 LEU A O 1
ATOM 1316 N N . GLU A 1 164 ? 9.113 -10.697 -17.130 1.00 92.56 164 GLU A N 1
ATOM 1317 C CA . GLU A 1 164 ? 9.257 -10.181 -18.497 1.00 92.56 164 GLU A CA 1
ATOM 1318 C C . GLU A 1 164 ? 8.040 -10.522 -19.381 1.00 92.56 164 GLU A C 1
ATOM 1320 O O . GLU A 1 164 ? 7.562 -9.674 -20.138 1.00 92.56 164 GLU A O 1
ATOM 1325 N N . GLU A 1 165 ? 7.486 -11.736 -19.264 1.00 95.06 165 GLU A N 1
ATOM 1326 C CA . GLU A 1 165 ? 6.224 -12.119 -19.916 1.00 95.06 165 GLU A CA 1
ATOM 1327 C C . GLU A 1 165 ? 5.078 -11.175 -19.515 1.00 95.06 165 GLU A C 1
ATOM 1329 O O . GLU A 1 165 ? 4.331 -10.688 -20.371 1.00 95.06 165 GLU A O 1
ATOM 1334 N N . PHE A 1 166 ? 4.957 -10.879 -18.218 1.00 93.62 166 PHE A N 1
ATOM 1335 C CA . PHE A 1 166 ? 3.952 -9.953 -17.702 1.00 93.62 166 PHE A CA 1
ATOM 1336 C C . PHE A 1 166 ? 4.185 -8.513 -18.186 1.00 93.62 166 PHE A C 1
ATOM 1338 O O . PHE A 1 166 ? 3.236 -7.839 -18.587 1.00 93.62 166 PHE A O 1
ATOM 1345 N N . GLU A 1 167 ? 5.433 -8.041 -18.218 1.00 92.75 167 GLU A N 1
ATOM 1346 C CA . GLU A 1 167 ? 5.786 -6.720 -18.751 1.00 92.75 167 GLU A CA 1
ATOM 1347 C C . GLU A 1 167 ? 5.386 -6.577 -20.225 1.00 92.75 167 GLU A C 1
ATOM 1349 O O . GLU A 1 167 ? 4.761 -5.579 -20.589 1.00 92.75 167 GLU A O 1
ATOM 1354 N N . LYS A 1 168 ? 5.668 -7.585 -21.063 1.00 92.81 168 LYS A N 1
ATOM 1355 C CA . LYS A 1 168 ? 5.278 -7.602 -22.486 1.00 92.81 168 LYS A CA 1
ATOM 1356 C C . LYS A 1 168 ? 3.762 -7.589 -22.669 1.00 92.81 168 LYS A C 1
ATOM 1358 O O . LYS A 1 168 ? 3.253 -6.855 -23.518 1.00 92.81 168 LYS A O 1
ATOM 1363 N N . LEU A 1 169 ? 3.034 -8.355 -21.853 1.00 92.69 169 LEU A N 1
ATOM 1364 C CA . LEU A 1 169 ? 1.570 -8.343 -21.846 1.00 92.69 169 LEU A CA 1
ATOM 1365 C C . LEU A 1 169 ? 1.030 -6.939 -21.533 1.00 92.69 169 LEU A C 1
ATOM 1367 O O . LEU A 1 169 ? 0.157 -6.435 -22.243 1.00 92.69 169 LEU A O 1
ATOM 1371 N N . MET A 1 170 ? 1.577 -6.288 -20.504 1.00 91.62 170 MET A N 1
ATOM 1372 C CA . MET A 1 170 ? 1.170 -4.938 -20.114 1.00 91.62 170 MET A CA 1
ATOM 1373 C C . MET A 1 170 ? 1.544 -3.891 -21.167 1.00 91.62 170 MET A C 1
ATOM 1375 O O . MET A 1 170 ? 0.732 -3.015 -21.455 1.00 91.62 170 MET A O 1
ATOM 1379 N N . GLN A 1 171 ? 2.721 -3.993 -21.787 1.00 90.75 171 GLN A N 1
ATOM 1380 C CA . GLN A 1 171 ? 3.131 -3.122 -22.895 1.00 90.75 171 GLN A CA 1
ATOM 1381 C C . GLN A 1 171 ? 2.153 -3.210 -24.070 1.00 90.75 171 GLN A C 1
ATOM 1383 O O . GLN A 1 171 ? 1.711 -2.175 -24.566 1.00 90.75 171 GLN A O 1
ATOM 1388 N N . SER A 1 172 ? 1.758 -4.425 -24.473 1.00 90.00 172 SER A N 1
ATOM 1389 C CA . SER A 1 172 ? 0.741 -4.619 -25.516 1.00 90.00 172 SER A CA 1
ATOM 1390 C C . SER A 1 172 ? -0.586 -3.972 -25.125 1.00 90.00 172 SER A C 1
ATOM 1392 O O . SER A 1 172 ? -1.162 -3.217 -25.903 1.00 90.00 172 SER A O 1
ATOM 1394 N N . TYR A 1 173 ? -1.039 -4.204 -23.891 1.00 88.94 173 TYR A N 1
ATOM 1395 C CA . TYR A 1 173 ? -2.277 -3.621 -23.379 1.00 88.94 173 TYR A CA 1
ATOM 1396 C C . TYR A 1 173 ? -2.261 -2.085 -23.400 1.00 88.94 173 TYR A C 1
ATOM 1398 O O . TYR A 1 173 ? -3.241 -1.458 -23.810 1.00 88.94 173 TYR A O 1
ATOM 1406 N N . PHE A 1 174 ? -1.162 -1.461 -22.964 1.00 85.69 174 PHE A N 1
ATOM 1407 C CA . PHE A 1 174 ? -1.032 -0.004 -22.969 1.00 85.69 174 PHE A CA 1
ATOM 1408 C C . PHE A 1 174 ? -0.958 0.561 -24.381 1.00 85.69 174 PHE A C 1
ATOM 1410 O O . PHE A 1 174 ? -1.594 1.581 -24.632 1.00 85.69 174 PHE A O 1
ATOM 1417 N N . LYS A 1 175 ? -0.260 -0.113 -25.299 1.00 83.38 175 LYS A N 1
ATOM 1418 C CA . LYS A 1 175 ? -0.214 0.257 -26.716 1.00 83.38 175 LYS A CA 1
ATOM 1419 C C . LYS A 1 175 ? -1.625 0.353 -27.308 1.00 83.38 175 LYS A C 1
ATOM 1421 O O . LYS A 1 175 ? -2.029 1.396 -27.824 1.00 83.38 175 LYS A O 1
ATOM 1426 N N . ASP A 1 176 ? -2.422 -0.694 -27.104 1.00 83.38 176 ASP A N 1
ATOM 1427 C CA . ASP A 1 176 ? -3.792 -0.776 -27.617 1.00 83.38 176 ASP A CA 1
ATOM 1428 C C . ASP A 1 176 ? -4.728 0.260 -26.968 1.00 83.38 176 ASP A C 1
ATOM 1430 O O . ASP A 1 176 ? -5.548 0.888 -27.642 1.00 83.38 176 ASP A O 1
ATOM 1434 N N . ARG A 1 177 ? -4.612 0.467 -25.648 1.00 83.94 177 ARG A N 1
ATOM 1435 C CA . ARG A 1 177 ? -5.478 1.386 -24.882 1.00 83.94 177 ARG A CA 1
ATOM 1436 C C . ARG A 1 177 ? -5.139 2.856 -25.091 1.00 83.94 177 ARG A C 1
ATOM 1438 O O . ARG A 1 177 ? -6.055 3.676 -25.156 1.00 83.94 177 ARG A O 1
ATOM 1445 N N . LEU A 1 178 ? -3.855 3.195 -25.144 1.00 76.69 178 LEU A N 1
ATOM 1446 C CA . LEU A 1 178 ? -3.378 4.575 -25.256 1.00 76.69 178 LEU A CA 1
ATOM 1447 C C . LEU A 1 178 ? -3.276 5.045 -26.712 1.00 76.69 178 LEU A C 1
ATOM 1449 O O . LEU A 1 178 ? -3.093 6.239 -26.933 1.00 76.69 178 LEU A O 1
ATOM 1453 N N . LYS A 1 179 ? -3.466 4.144 -27.689 1.00 74.38 179 LYS A N 1
ATOM 1454 C CA . LYS A 1 179 ? -3.345 4.424 -29.131 1.00 74.38 179 LYS A CA 1
ATOM 1455 C C . LYS A 1 179 ? -1.978 5.016 -29.508 1.00 74.38 179 LYS A C 1
ATOM 1457 O O . LYS A 1 179 ? -1.907 5.884 -30.378 1.00 74.38 179 LYS A O 1
ATOM 1462 N N . ILE A 1 180 ? -0.925 4.569 -28.829 1.00 58.38 180 ILE A N 1
ATOM 1463 C CA . ILE A 1 180 ? 0.478 4.931 -29.094 1.00 58.38 180 ILE A CA 1
ATOM 1464 C C . ILE A 1 180 ? 1.222 3.757 -29.716 1.00 58.38 180 ILE A C 1
ATOM 1466 O O . ILE A 1 180 ? 0.789 2.608 -29.494 1.00 58.38 180 ILE A O 1
#

Secondary structure (DSSP, 8-state):
-------SHHHHHHHHHHHH-TT-SSS-SS-HHHHHHHHHHHHHIIIIIHHHHHHHHIIIII-SS--HHHHHHHHHHHHHHHHHHHHHTTT-SSSSTTS--HHHHHHHHHHHTGGGGT---STT-HHHHHHHHHHHT-HHHHHHHTSSS---HHHHHH-HHHHHHHHHHHHHHHHHHHT-

Foldseek 3Di:
DDPDDDDDPLRVVVVCLVPPVPVCQAADDPDPVLNVLLVVLSVCLVVALVVLQVQLLCQQFQPPDNDPVSNVVSLVSNVVSLVVQLVCLVVALDNRRPGHHNSLVSVQVSVLLSCSRNNLDCVVRVSSVSNNVVQCPDPVSCVVCPPPHHHCSVVVSVPVVVVNVVSVVSNVVCCVVVVD

Radius of gyration: 17.46 Å; chains: 1; bounding box: 48×27×49 Å